Protein AF-A0A7S3U8P7-F1 (afdb_monomer_lite)

Structure (mmCIF, N/CA/C/O backbone):
data_AF-A0A7S3U8P7-F1
#
_entry.id   AF-A0A7S3U8P7-F1
#
loop_
_atom_site.group_PDB
_atom_site.id
_atom_site.type_symbol
_atom_site.label_atom_id
_atom_site.label_alt_id
_atom_site.label_comp_id
_atom_site.label_asym_id
_atom_site.label_entity_id
_atom_site.label_seq_id
_atom_site.pdbx_PDB_ins_code
_atom_site.Cartn_x
_atom_site.Cartn_y
_atom_site.Cartn_z
_atom_site.occupancy
_atom_site.B_iso_or_equiv
_atom_site.auth_seq_id
_atom_site.auth_comp_id
_atom_site.auth_asym_id
_atom_site.auth_atom_id
_atom_site.pdbx_PDB_model_num
ATOM 1 N N . ASN A 1 1 ? 37.647 -13.945 11.426 1.00 35.59 1 ASN A N 1
ATOM 2 C CA . ASN A 1 1 ? 36.641 -13.060 10.799 1.00 35.59 1 ASN A CA 1
ATOM 3 C C . ASN A 1 1 ? 35.292 -13.363 11.407 1.00 35.59 1 ASN A C 1
ATOM 5 O O . ASN A 1 1 ? 34.759 -14.436 11.170 1.00 35.59 1 ASN A O 1
ATOM 9 N N . GLY A 1 2 ? 34.873 -12.500 12.333 1.00 34.88 2 GLY A N 1
ATOM 10 C CA . GLY A 1 2 ? 33.865 -12.793 13.348 1.00 34.88 2 GLY A CA 1
ATOM 11 C C . GLY A 1 2 ? 32.431 -12.839 12.833 1.00 34.88 2 GLY A C 1
ATOM 12 O O . GLY A 1 2 ? 32.048 -12.084 11.941 1.00 34.88 2 GLY A O 1
ATOM 13 N N . TYR A 1 3 ? 31.650 -13.712 13.462 1.00 34.50 3 TYR A N 1
ATOM 14 C CA . TYR A 1 3 ? 30.197 -13.707 13.419 1.00 34.50 3 TYR A CA 1
ATOM 15 C C . TYR A 1 3 ? 29.693 -12.366 13.965 1.00 34.50 3 TYR A C 1
ATOM 17 O O . TYR A 1 3 ? 29.924 -12.039 15.130 1.00 34.50 3 TYR A O 1
ATOM 25 N N . ARG A 1 4 ? 29.047 -11.562 13.116 1.00 31.86 4 ARG A N 1
ATOM 26 C CA . ARG A 1 4 ? 28.307 -10.378 13.563 1.00 31.86 4 ARG A CA 1
ATOM 27 C C . ARG A 1 4 ? 26.937 -10.832 14.052 1.00 31.86 4 ARG A C 1
ATOM 29 O O . ARG A 1 4 ? 26.193 -11.457 13.304 1.00 31.86 4 ARG A O 1
ATOM 36 N N . PHE A 1 5 ? 26.628 -10.513 15.304 1.00 33.78 5 PHE A N 1
ATOM 37 C CA . PHE A 1 5 ? 25.255 -10.489 15.791 1.00 33.78 5 PHE A CA 1
ATOM 38 C C . PHE A 1 5 ? 24.504 -9.403 15.012 1.00 33.78 5 PHE A C 1
ATOM 40 O O . PHE A 1 5 ? 24.934 -8.249 15.009 1.00 33.78 5 PHE A O 1
ATOM 47 N N . ASN A 1 6 ? 23.429 -9.781 14.320 1.00 35.88 6 ASN A N 1
ATOM 48 C CA . ASN A 1 6 ? 22.524 -8.822 13.696 1.00 35.88 6 ASN A CA 1
ATOM 49 C C . ASN A 1 6 ? 21.714 -8.144 14.801 1.00 35.88 6 ASN A C 1
ATOM 51 O O . ASN A 1 6 ? 20.982 -8.806 15.538 1.00 35.88 6 ASN A O 1
ATOM 55 N N . ASP A 1 7 ? 21.889 -6.834 14.916 1.00 33.19 7 ASP A N 1
ATOM 56 C CA . ASP A 1 7 ? 21.058 -5.968 15.738 1.00 33.19 7 ASP A CA 1
ATOM 57 C C . ASP A 1 7 ? 19.649 -5.912 15.113 1.00 33.19 7 ASP A C 1
ATOM 59 O O . ASP A 1 7 ? 19.532 -5.555 13.938 1.00 33.19 7 ASP A O 1
ATOM 63 N N . PRO A 1 8 ? 18.571 -6.264 15.835 1.00 41.06 8 PRO A N 1
ATOM 64 C CA . PRO A 1 8 ? 17.204 -6.123 15.332 1.00 41.06 8 PRO A CA 1
ATOM 65 C C . PRO A 1 8 ? 16.804 -4.665 15.021 1.00 41.06 8 PRO A C 1
ATOM 67 O O . PRO A 1 8 ? 15.757 -4.451 14.413 1.00 41.06 8 PRO A O 1
ATOM 70 N N . ALA A 1 9 ? 17.623 -3.670 15.389 1.00 34.97 9 ALA A N 1
ATOM 71 C CA . ALA A 1 9 ? 17.474 -2.266 15.003 1.00 34.97 9 ALA A CA 1
ATOM 72 C C . ALA A 1 9 ? 18.267 -1.860 13.739 1.00 34.97 9 ALA A C 1
ATOM 74 O O . ALA A 1 9 ? 18.213 -0.695 13.327 1.00 34.97 9 ALA A O 1
ATOM 75 N N . ASP A 1 10 ? 18.992 -2.779 13.090 1.00 40.19 10 ASP A N 1
ATOM 76 C CA . ASP A 1 10 ? 19.676 -2.484 11.832 1.00 40.19 10 ASP A CA 1
ATOM 77 C C . ASP A 1 10 ? 18.654 -2.431 10.684 1.00 40.19 10 ASP A C 1
ATOM 79 O O . ASP A 1 10 ? 18.362 -3.403 9.992 1.00 40.19 10 ASP A O 1
ATOM 83 N N . TRP A 1 11 ? 18.095 -1.243 10.465 1.00 42.91 11 TRP A N 1
ATOM 84 C CA . TRP A 1 11 ? 17.195 -0.903 9.356 1.00 42.91 11 TRP A CA 1
ATOM 85 C C . TRP A 1 11 ? 17.734 -1.309 7.969 1.00 42.91 11 TRP A C 1
ATOM 87 O O . TRP A 1 11 ? 16.966 -1.380 7.011 1.00 42.91 11 TRP A O 1
ATOM 97 N N . ARG A 1 12 ? 19.036 -1.612 7.844 1.00 39.25 12 ARG A N 1
ATOM 98 C CA . ARG A 1 12 ? 19.648 -2.149 6.619 1.00 39.25 12 ARG A CA 1
ATOM 99 C C . ARG A 1 12 ? 19.357 -3.631 6.383 1.00 39.25 12 ARG A C 1
ATOM 101 O O . ARG A 1 12 ? 19.395 -4.058 5.234 1.00 39.25 12 ARG A O 1
ATOM 108 N N . SER A 1 13 ? 19.055 -4.415 7.418 1.00 40.69 13 SER A N 1
ATOM 109 C CA . SER A 1 13 ? 18.729 -5.846 7.293 1.00 40.69 13 SER A CA 1
ATOM 110 C C . SER A 1 13 ? 17.223 -6.131 7.226 1.00 40.69 13 SER A C 1
ATOM 112 O O . SER A 1 13 ? 16.831 -7.193 6.748 1.00 40.69 13 SER A O 1
ATOM 114 N N . ALA A 1 14 ? 16.368 -5.163 7.573 1.00 41.41 14 ALA A N 1
ATOM 115 C CA . ALA A 1 14 ? 14.913 -5.258 7.400 1.00 41.41 14 ALA A CA 1
ATOM 116 C C . ALA A 1 14 ? 14.435 -5.039 5.944 1.00 41.41 14 ALA A C 1
ATOM 118 O O . ALA A 1 14 ? 13.240 -5.132 5.671 1.00 41.41 14 ALA A O 1
ATOM 119 N N . HIS A 1 15 ? 15.331 -4.713 5.004 1.00 42.19 15 HIS A N 1
ATOM 120 C CA . HIS A 1 15 ? 15.004 -4.398 3.604 1.00 42.19 15 HIS A CA 1
ATOM 121 C C . HIS A 1 15 ? 15.794 -5.275 2.621 1.00 42.19 15 HIS A C 1
ATOM 123 O O . HIS A 1 15 ? 16.457 -4.784 1.711 1.00 42.19 15 HIS A O 1
ATOM 129 N N . LEU A 1 16 ? 15.668 -6.599 2.740 1.00 43.31 16 LEU A N 1
ATOM 130 C CA . LEU A 1 16 ? 15.960 -7.513 1.624 1.00 43.31 16 LEU A CA 1
ATOM 131 C C . LEU A 1 16 ? 14.826 -7.519 0.574 1.00 43.31 16 LEU A C 1
ATOM 133 O O . LEU A 1 16 ? 14.629 -8.501 -0.138 1.00 43.31 16 LEU A O 1
ATOM 137 N N . TRP A 1 17 ? 14.086 -6.415 0.423 1.00 51.44 17 TRP A N 1
ATOM 138 C CA . TRP A 1 17 ? 13.454 -6.112 -0.856 1.00 51.44 17 TRP A CA 1
ATOM 139 C C . TRP A 1 17 ? 14.604 -5.707 -1.764 1.00 51.44 17 TRP A C 1
ATOM 141 O O . TRP A 1 17 ? 15.162 -4.619 -1.605 1.00 51.44 17 TRP A O 1
ATOM 151 N N . SER A 1 18 ? 15.048 -6.589 -2.658 1.00 49.50 18 SER A N 1
ATOM 152 C CA . SER A 1 18 ? 16.067 -6.168 -3.608 1.00 49.50 18 SER A CA 1
ATOM 153 C C . SER A 1 18 ? 15.504 -4.947 -4.346 1.00 49.50 18 SER A C 1
ATOM 155 O O . SER A 1 18 ? 14.436 -4.986 -4.954 1.00 49.50 18 SER A O 1
ATOM 157 N N . THR A 1 19 ? 16.196 -3.811 -4.289 1.00 53.97 19 THR A N 1
ATOM 158 C CA . THR A 1 19 ? 15.809 -2.596 -5.037 1.00 53.97 19 THR A CA 1
ATOM 159 C C . THR A 1 19 ? 15.741 -2.849 -6.555 1.00 53.97 19 THR A C 1
ATOM 161 O O . THR A 1 19 ? 15.265 -2.018 -7.328 1.00 53.97 19 THR A O 1
ATOM 164 N N . THR A 1 20 ? 16.185 -4.033 -6.973 1.00 66.81 20 THR A N 1
ATOM 165 C CA . THR A 1 20 ? 16.280 -4.583 -8.317 1.00 66.81 20 THR A CA 1
ATOM 166 C C . THR A 1 20 ? 15.214 -5.645 -8.624 1.00 66.81 20 THR A C 1
ATOM 168 O O . THR A 1 20 ? 15.471 -6.521 -9.446 1.00 66.81 20 THR A O 1
ATOM 171 N N . GLY A 1 21 ? 14.031 -5.596 -7.998 1.00 79.44 21 GLY A N 1
ATOM 172 C CA . GLY A 1 21 ? 12.911 -6.483 -8.349 1.00 79.44 21 GLY A CA 1
ATOM 173 C C . GLY A 1 21 ? 12.657 -6.575 -9.863 1.00 79.44 21 GLY A C 1
ATOM 174 O O . GLY A 1 21 ? 12.887 -5.612 -10.610 1.00 79.44 21 GLY A O 1
ATOM 175 N N . LYS A 1 22 ? 12.190 -7.743 -10.317 1.00 90.12 22 LYS A N 1
ATOM 176 C CA . LYS A 1 22 ? 11.971 -8.066 -11.734 1.00 90.12 22 LYS A CA 1
ATOM 177 C C . LYS A 1 22 ? 10.721 -7.359 -12.239 1.00 90.12 22 LYS A C 1
ATOM 179 O O . LYS A 1 22 ? 9.654 -7.520 -11.659 1.00 90.12 22 LYS A O 1
ATOM 184 N N . VAL A 1 23 ? 10.824 -6.624 -13.344 1.00 93.00 23 VAL A N 1
ATOM 185 C CA . VAL A 1 23 ? 9.642 -6.051 -14.005 1.00 93.00 23 VAL A CA 1
ATOM 186 C C . VAL A 1 23 ? 8.771 -7.194 -14.530 1.00 93.00 23 VAL A C 1
ATOM 188 O O . VAL A 1 23 ? 9.228 -8.012 -15.328 1.00 93.00 23 VAL A O 1
ATOM 191 N N . ILE A 1 24 ? 7.529 -7.260 -14.053 1.00 94.31 24 ILE A N 1
ATOM 192 C CA . ILE A 1 24 ? 6.520 -8.232 -14.506 1.00 94.31 24 ILE A CA 1
ATOM 193 C C . ILE A 1 24 ? 5.418 -7.571 -15.336 1.00 94.31 24 ILE A C 1
ATOM 195 O O . ILE A 1 24 ? 4.664 -8.257 -16.018 1.00 94.31 24 ILE A O 1
ATOM 199 N N . PHE A 1 25 ? 5.337 -6.242 -15.286 1.00 94.88 25 PHE A N 1
ATOM 200 C CA . PHE A 1 25 ? 4.412 -5.436 -16.065 1.00 94.88 25 PHE A CA 1
ATOM 201 C C . PHE A 1 25 ? 4.992 -4.032 -16.250 1.00 94.88 25 PHE A C 1
ATOM 203 O O . PHE A 1 25 ? 5.533 -3.469 -15.296 1.00 94.88 25 PHE A O 1
ATOM 210 N N . SER A 1 26 ? 4.860 -3.472 -17.451 1.00 95.69 26 SER A N 1
ATOM 211 C CA . SER A 1 26 ? 5.138 -2.061 -17.731 1.00 95.69 26 SER A CA 1
ATOM 212 C C . SER A 1 26 ? 4.162 -1.540 -18.783 1.00 95.69 26 SER A C 1
ATOM 214 O O . SER A 1 26 ? 3.846 -2.256 -19.736 1.00 95.69 26 SER A O 1
ATOM 216 N N . GLN A 1 27 ? 3.681 -0.311 -18.605 1.00 96.12 27 GLN A N 1
ATOM 217 C CA . GLN A 1 27 ? 2.855 0.392 -19.586 1.00 96.12 27 GLN A CA 1
ATOM 218 C C . GLN A 1 27 ? 3.017 1.915 -19.466 1.00 96.12 27 GLN A C 1
ATOM 220 O O . GLN A 1 27 ? 3.329 2.403 -18.379 1.00 96.12 27 GLN A O 1
ATOM 225 N N . PRO A 1 28 ? 2.720 2.694 -20.519 1.00 94.50 28 PRO A N 1
ATOM 226 C CA . PRO A 1 28 ? 2.611 4.146 -20.407 1.00 94.50 28 PRO A CA 1
ATOM 227 C C . PRO A 1 28 ? 1.557 4.574 -19.374 1.00 94.50 28 PRO A C 1
ATOM 229 O O . PRO A 1 28 ? 0.481 3.981 -19.272 1.00 94.50 28 PRO A O 1
ATOM 232 N N . SER A 1 29 ? 1.853 5.624 -18.611 1.00 90.44 29 SER A N 1
ATOM 233 C CA . SER A 1 29 ? 0.912 6.220 -17.663 1.00 90.44 29 SER A CA 1
ATOM 234 C C . SER A 1 29 ? -0.175 7.003 -18.399 1.00 90.44 29 SER A C 1
ATOM 236 O O . SER A 1 29 ? 0.112 7.845 -19.248 1.00 90.44 29 SER A O 1
ATOM 238 N N . SER A 1 30 ? -1.436 6.790 -18.017 1.00 88.50 30 SER A N 1
ATOM 239 C CA . SER A 1 30 ? -2.571 7.592 -18.496 1.00 88.50 30 SER A CA 1
ATOM 240 C C . SER A 1 30 ? -2.609 9.004 -17.901 1.00 88.50 30 SER A C 1
ATOM 242 O O . SER A 1 30 ? -3.298 9.871 -18.430 1.00 88.50 30 SER A O 1
ATOM 244 N N . VAL A 1 31 ? -1.882 9.240 -16.804 1.00 83.88 31 VAL A N 1
ATOM 245 C CA . VAL A 1 31 ? -1.855 10.523 -16.080 1.00 83.88 31 VAL A CA 1
ATOM 246 C C . VAL A 1 31 ? -0.734 11.430 -16.589 1.00 83.88 31 VAL A C 1
ATOM 248 O O . VAL A 1 31 ? -0.868 12.649 -16.587 1.00 83.88 31 VAL A O 1
ATOM 251 N N . SER A 1 32 ? 0.378 10.844 -17.036 1.00 84.56 32 SER A N 1
ATOM 252 C CA . SER A 1 32 ? 1.523 11.576 -17.577 1.00 84.56 32 SER A CA 1
ATOM 253 C C . SER A 1 32 ? 2.081 10.821 -18.785 1.00 84.56 32 SER A C 1
ATOM 255 O O . SER A 1 32 ? 2.722 9.789 -18.585 1.00 84.56 32 SER A O 1
ATOM 257 N N . PRO A 1 33 ? 1.888 11.323 -20.021 1.00 83.69 33 PRO A N 1
ATOM 258 C CA . PRO A 1 33 ? 2.259 10.613 -21.251 1.00 83.69 33 PRO A CA 1
ATOM 259 C C . PRO A 1 33 ? 3.743 10.252 -21.361 1.00 83.69 33 PRO A C 1
ATOM 261 O O . PRO A 1 33 ? 4.105 9.340 -22.095 1.00 83.69 33 PRO A O 1
ATOM 264 N N . ASN A 1 34 ? 4.602 10.970 -20.635 1.00 89.06 34 ASN A N 1
ATOM 265 C CA . ASN A 1 34 ? 6.047 10.757 -20.644 1.00 89.06 34 ASN A CA 1
ATOM 266 C C . ASN A 1 34 ? 6.520 9.826 -19.515 1.00 89.06 34 ASN A C 1
ATOM 268 O O . ASN A 1 34 ? 7.722 9.646 -19.340 1.00 89.06 34 ASN A O 1
ATOM 272 N N . CYS A 1 35 ? 5.601 9.280 -18.719 1.00 92.19 35 CYS A N 1
ATOM 273 C CA . CYS A 1 35 ? 5.924 8.367 -17.632 1.00 92.19 35 CYS A CA 1
ATOM 274 C C . CYS A 1 35 ? 5.449 6.951 -17.955 1.00 92.19 35 CYS A C 1
ATOM 276 O O . CYS A 1 35 ? 4.415 6.765 -18.592 1.00 92.19 35 CYS A O 1
ATOM 278 N N . GLU A 1 36 ? 6.146 5.955 -17.422 1.00 94.75 36 GLU A N 1
ATOM 279 C CA . GLU A 1 36 ? 5.680 4.568 -17.404 1.00 94.75 36 GLU A CA 1
ATOM 280 C C . GLU A 1 36 ? 5.215 4.175 -16.002 1.00 94.75 36 GLU A C 1
ATOM 282 O O . GLU A 1 36 ? 5.616 4.761 -14.994 1.00 94.75 36 GLU A O 1
ATOM 287 N N . VAL A 1 37 ? 4.346 3.178 -15.937 1.00 93.50 37 VAL A N 1
ATOM 288 C CA . VAL A 1 37 ? 3.933 2.506 -14.714 1.00 93.50 37 VAL A CA 1
ATOM 289 C C . VAL A 1 37 ? 4.507 1.102 -14.754 1.00 93.50 37 VAL A C 1
ATOM 291 O O . VAL A 1 37 ? 4.120 0.304 -15.603 1.00 93.50 37 VAL A O 1
ATOM 294 N N . GLU A 1 38 ? 5.397 0.792 -13.818 1.00 94.12 38 GLU A N 1
ATOM 295 C CA . GLU A 1 38 ? 5.984 -0.537 -13.673 1.00 94.12 38 GLU A CA 1
ATOM 296 C C . GLU A 1 38 ? 5.420 -1.251 -12.445 1.00 94.12 38 GLU A C 1
ATOM 298 O O . GLU A 1 38 ? 5.347 -0.675 -11.356 1.00 94.12 38 GLU A O 1
ATOM 303 N N . VAL A 1 39 ? 5.124 -2.543 -12.597 1.00 92.44 39 VAL A N 1
ATOM 304 C CA . VAL A 1 39 ? 5.001 -3.466 -11.466 1.00 92.44 39 VAL A CA 1
ATOM 305 C C . VAL A 1 39 ? 6.237 -4.349 -11.435 1.00 92.44 39 VAL A C 1
ATOM 307 O O . VAL A 1 39 ? 6.559 -5.036 -12.410 1.00 92.44 39 VAL A O 1
ATOM 310 N N . ARG A 1 40 ? 6.925 -4.348 -10.295 1.00 92.06 40 ARG A N 1
ATOM 311 C CA . ARG A 1 40 ? 8.092 -5.196 -10.054 1.00 92.06 40 ARG A CA 1
ATOM 312 C C . ARG A 1 40 ? 7.791 -6.242 -9.004 1.00 92.06 40 ARG A C 1
ATOM 314 O O . ARG A 1 40 ? 7.246 -5.913 -7.957 1.00 92.06 40 ARG A O 1
ATOM 321 N N . GLU A 1 41 ? 8.173 -7.476 -9.283 1.00 90.94 41 GLU A N 1
ATOM 322 C CA . GLU A 1 41 ? 8.104 -8.598 -8.357 1.00 90.94 41 GLU A CA 1
ATOM 323 C C . GLU A 1 41 ? 9.425 -8.775 -7.607 1.00 90.94 41 GLU A C 1
ATOM 325 O O . GLU A 1 41 ? 10.515 -8.642 -8.171 1.00 90.94 41 GLU A O 1
ATOM 330 N N . HIS A 1 42 ? 9.299 -9.074 -6.321 1.00 88.19 42 HIS A N 1
ATOM 331 C CA . HIS A 1 42 ? 10.374 -9.289 -5.363 1.00 88.19 42 HIS A CA 1
ATOM 332 C C . HIS A 1 42 ? 10.200 -10.660 -4.700 1.00 88.19 42 HIS A C 1
ATOM 334 O O . HIS A 1 42 ? 9.276 -11.415 -5.011 1.00 88.19 42 HIS A O 1
ATOM 340 N N . LEU A 1 43 ? 11.098 -10.988 -3.773 1.00 83.94 43 LEU A N 1
ATOM 341 C CA . LEU A 1 43 ? 11.018 -12.222 -2.994 1.00 83.94 43 LEU A CA 1
ATOM 342 C C . LEU A 1 43 ? 9.712 -12.304 -2.188 1.00 83.94 43 LEU A C 1
ATOM 344 O O . LEU A 1 43 ? 9.089 -11.291 -1.871 1.00 83.94 43 LEU A O 1
ATOM 348 N N . ASP A 1 44 ? 9.301 -13.528 -1.863 1.00 83.75 44 ASP A N 1
ATOM 349 C CA . ASP A 1 44 ? 8.181 -13.833 -0.964 1.00 83.75 44 ASP A CA 1
ATOM 350 C C . ASP A 1 44 ? 6.825 -13.217 -1.347 1.00 83.75 44 ASP A C 1
ATOM 352 O O . ASP A 1 44 ? 5.972 -12.986 -0.486 1.00 83.75 44 ASP A O 1
ATOM 356 N N . GLY A 1 45 ? 6.608 -12.971 -2.642 1.00 86.00 45 GLY A N 1
ATOM 357 C CA . GLY A 1 45 ? 5.355 -12.429 -3.171 1.00 86.00 45 GLY A CA 1
ATOM 358 C C . GLY A 1 45 ? 5.214 -10.914 -3.013 1.00 86.00 45 GLY A C 1
ATOM 359 O O . GLY A 1 45 ? 4.135 -10.376 -3.262 1.00 86.00 45 GLY A O 1
ATOM 360 N N . TRP A 1 46 ? 6.274 -10.208 -2.607 1.00 89.00 46 TRP A N 1
ATOM 361 C CA . TRP A 1 46 ? 6.282 -8.748 -2.555 1.00 89.00 46 TRP A CA 1
ATOM 362 C C . TRP A 1 46 ? 6.298 -8.138 -3.955 1.00 89.00 46 TRP A C 1
ATOM 364 O O . TRP A 1 46 ? 6.991 -8.607 -4.857 1.00 89.00 46 TRP A O 1
ATOM 374 N N . ARG A 1 47 ? 5.547 -7.055 -4.140 1.00 90.12 47 ARG A N 1
ATOM 375 C CA . ARG A 1 47 ? 5.460 -6.301 -5.388 1.00 90.12 47 ARG A CA 1
ATOM 376 C C . ARG A 1 47 ? 5.499 -4.808 -5.123 1.00 90.12 47 ARG A C 1
ATOM 378 O O . ARG A 1 47 ? 4.945 -4.332 -4.132 1.00 90.12 47 ARG A O 1
ATOM 385 N N . THR A 1 48 ? 6.134 -4.071 -6.026 1.00 89.19 48 THR A N 1
ATOM 386 C CA . THR A 1 48 ? 6.130 -2.607 -6.006 1.00 89.19 48 THR A CA 1
ATOM 387 C C . THR A 1 48 ? 5.486 -2.043 -7.257 1.00 89.19 48 THR A C 1
ATOM 389 O O . THR A 1 48 ? 5.756 -2.513 -8.360 1.00 89.19 48 THR A O 1
ATOM 392 N N . LEU A 1 49 ? 4.660 -1.015 -7.070 1.00 88.56 49 LEU A N 1
ATOM 393 C CA . LEU A 1 49 ? 4.156 -0.160 -8.137 1.00 88.56 49 LEU A CA 1
ATOM 394 C C . LEU A 1 49 ? 5.040 1.081 -8.220 1.00 88.56 49 LEU A C 1
ATOM 396 O O . LEU A 1 49 ? 5.270 1.755 -7.209 1.00 88.56 49 LEU A O 1
ATOM 400 N N . ARG A 1 50 ? 5.544 1.395 -9.411 1.00 88.44 50 ARG A N 1
ATOM 401 C CA . ARG A 1 50 ? 6.444 2.529 -9.631 1.00 88.44 50 ARG A CA 1
ATOM 402 C C . ARG A 1 50 ? 5.957 3.387 -10.783 1.00 88.44 50 ARG A C 1
ATOM 404 O O . ARG A 1 50 ? 5.575 2.853 -11.816 1.00 88.44 50 ARG A O 1
ATOM 411 N N . PHE A 1 51 ? 6.064 4.702 -10.626 1.00 89.50 51 PHE A N 1
ATOM 412 C CA . PHE A 1 51 ? 6.097 5.606 -11.772 1.00 89.50 51 PHE A CA 1
ATOM 413 C C . PHE A 1 51 ? 7.542 5.777 -12.211 1.00 89.50 51 PHE A C 1
ATOM 415 O O . PHE A 1 51 ? 8.383 6.160 -11.397 1.00 89.50 51 PHE A O 1
ATOM 422 N N . ILE A 1 52 ? 7.821 5.506 -13.477 1.00 91.19 52 ILE A N 1
ATOM 423 C CA . ILE A 1 52 ? 9.111 5.746 -14.112 1.00 91.19 52 ILE A CA 1
ATOM 424 C C . ILE A 1 52 ? 9.011 7.053 -14.889 1.00 91.19 52 ILE A C 1
ATOM 426 O O . ILE A 1 52 ? 8.172 7.202 -15.772 1.00 91.19 52 ILE A O 1
ATOM 430 N N . LEU A 1 53 ? 9.839 8.016 -14.512 1.00 88.69 53 LEU A N 1
ATOM 431 C CA . LEU A 1 53 ? 9.955 9.332 -15.123 1.00 88.69 53 LEU A CA 1
ATOM 432 C C . LEU A 1 53 ? 10.863 9.271 -16.364 1.00 88.69 53 LEU A C 1
ATOM 434 O O . LEU A 1 53 ? 11.710 8.372 -16.468 1.00 88.69 53 LEU A O 1
ATOM 438 N N . PRO A 1 54 ? 10.771 10.266 -17.267 1.00 87.88 54 PRO A N 1
ATOM 439 C CA . PRO A 1 54 ? 11.751 10.448 -18.334 1.00 87.88 54 PRO A CA 1
ATOM 440 C C . PRO A 1 54 ? 13.184 10.406 -17.792 1.00 87.88 54 PRO A C 1
ATOM 442 O O . PRO A 1 54 ? 13.503 11.071 -16.808 1.00 87.88 54 PRO A O 1
ATOM 445 N N . GLY A 1 55 ? 14.051 9.614 -18.423 1.00 84.81 55 GLY A N 1
ATOM 446 C CA . GLY A 1 55 ? 15.432 9.411 -17.964 1.00 84.81 55 GLY A CA 1
ATOM 447 C C . GLY A 1 55 ? 15.625 8.246 -16.986 1.00 84.81 55 GLY A C 1
ATOM 448 O O . GLY A 1 55 ? 16.726 8.063 -16.474 1.00 84.81 55 GLY A O 1
ATOM 449 N N . GLY A 1 56 ? 14.587 7.439 -16.734 1.00 83.00 56 GLY A N 1
ATOM 450 C CA . GLY A 1 56 ? 14.697 6.159 -16.022 1.00 83.00 56 GLY A CA 1
ATOM 451 C C . GLY A 1 56 ? 14.693 6.262 -14.494 1.00 83.00 56 GLY A C 1
ATOM 452 O O . GLY A 1 56 ? 14.816 5.248 -13.805 1.00 83.00 56 GLY A O 1
ATOM 453 N N . GLN A 1 57 ? 14.529 7.465 -13.938 1.00 82.19 57 GLN A N 1
ATOM 454 C CA . GLN A 1 57 ? 14.304 7.640 -12.503 1.00 82.19 57 GLN A CA 1
ATOM 455 C C . GLN A 1 57 ? 12.902 7.153 -12.139 1.00 82.19 57 GLN A C 1
ATOM 457 O O . GLN A 1 57 ? 11.940 7.499 -12.810 1.00 82.19 57 GLN A O 1
ATOM 462 N N . GLY A 1 58 ? 12.764 6.365 -11.073 1.00 81.31 58 GLY A N 1
ATOM 463 C CA . GLY A 1 58 ? 11.474 5.784 -10.701 1.00 81.31 58 GLY A CA 1
ATOM 464 C C . GLY A 1 58 ? 11.104 6.029 -9.247 1.00 81.31 58 GLY A C 1
ATOM 465 O O . GLY A 1 58 ? 11.905 5.726 -8.364 1.00 81.31 58 GLY A O 1
ATOM 466 N N . SER A 1 59 ? 9.875 6.480 -8.998 1.00 82.88 59 SER A N 1
ATOM 467 C CA . SER A 1 59 ? 9.313 6.685 -7.660 1.00 82.88 59 SER A CA 1
ATOM 468 C C . SER A 1 59 ? 8.369 5.544 -7.282 1.00 82.88 59 SER A C 1
ATOM 470 O O . SER A 1 59 ? 7.428 5.241 -8.020 1.00 82.88 59 SER A O 1
ATOM 472 N N . VAL A 1 60 ? 8.622 4.900 -6.139 1.00 85.19 60 VAL A N 1
ATOM 473 C CA . VAL A 1 60 ? 7.759 3.838 -5.599 1.00 85.19 60 VAL A CA 1
ATOM 474 C C . VAL A 1 60 ? 6.500 4.473 -5.022 1.00 85.19 60 VAL A C 1
ATOM 476 O O . VAL A 1 60 ? 6.584 5.302 -4.125 1.00 85.19 60 VAL A O 1
ATOM 479 N N . GLN A 1 61 ? 5.342 4.073 -5.539 1.00 83.56 61 GLN A N 1
ATOM 480 C CA . GLN A 1 61 ? 4.042 4.580 -5.094 1.00 83.56 61 GLN A CA 1
ATOM 481 C C . GLN A 1 61 ? 3.389 3.663 -4.072 1.00 83.56 61 GLN A C 1
ATOM 483 O O . GLN A 1 61 ? 2.735 4.122 -3.138 1.00 83.56 61 GLN A O 1
ATOM 488 N N . SER A 1 62 ? 3.559 2.355 -4.252 1.00 82.12 62 SER A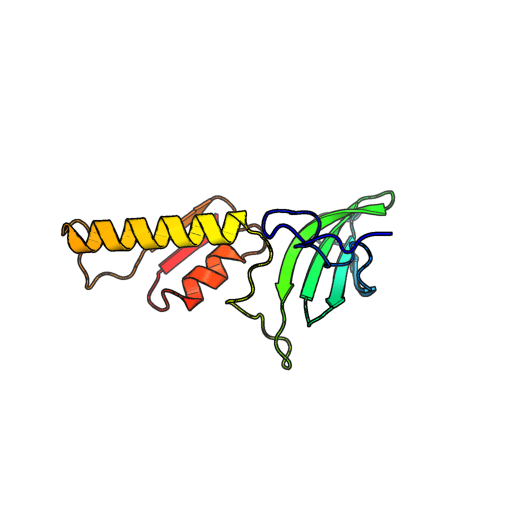 N 1
ATOM 489 C CA . SER A 1 62 ? 2.996 1.370 -3.345 1.00 82.12 62 SER A CA 1
ATOM 490 C C . SER A 1 62 ? 3.839 0.105 -3.282 1.00 82.12 62 SER A C 1
ATOM 492 O O . SER A 1 62 ? 4.598 -0.221 -4.203 1.00 82.12 62 SER A O 1
ATOM 494 N N . ILE A 1 63 ? 3.717 -0.584 -2.150 1.00 87.06 63 ILE A N 1
ATOM 495 C CA . ILE A 1 63 ? 4.393 -1.842 -1.854 1.00 87.06 63 ILE A CA 1
ATOM 496 C C . ILE A 1 63 ? 3.343 -2.766 -1.244 1.00 87.06 63 ILE A C 1
ATOM 498 O O . ILE A 1 63 ? 2.748 -2.429 -0.219 1.00 87.06 63 ILE A O 1
ATOM 502 N N . HIS A 1 64 ? 3.115 -3.917 -1.869 1.00 87.25 64 HIS A N 1
ATOM 503 C CA . HIS A 1 64 ? 2.137 -4.900 -1.412 1.00 87.25 64 HIS A CA 1
ATOM 504 C C . HIS A 1 64 ? 2.727 -6.295 -1.502 1.00 87.25 64 HIS A C 1
ATOM 506 O O . HIS A 1 64 ? 3.407 -6.622 -2.472 1.00 87.25 64 HIS A O 1
ATOM 512 N N . ARG A 1 65 ? 2.431 -7.142 -0.521 1.00 88.88 65 ARG A N 1
ATOM 513 C CA . ARG A 1 65 ? 2.625 -8.580 -0.671 1.00 88.88 65 ARG A CA 1
ATOM 514 C C . ARG A 1 65 ? 1.357 -9.173 -1.258 1.00 88.88 65 ARG A C 1
ATOM 516 O O . ARG A 1 65 ? 0.267 -8.801 -0.835 1.00 88.88 65 ARG A O 1
ATOM 523 N N . LEU A 1 66 ? 1.488 -10.072 -2.222 1.00 89.00 66 LEU A N 1
ATOM 524 C CA . LEU A 1 66 ? 0.358 -10.831 -2.737 1.00 89.00 66 LEU A CA 1
ATOM 525 C C . LEU A 1 66 ? 0.355 -12.251 -2.174 1.00 89.00 66 LEU A C 1
ATOM 527 O O . LEU A 1 66 ? 1.399 -12.889 -2.030 1.00 89.00 66 LEU A O 1
ATOM 531 N N . LYS A 1 67 ? -0.847 -12.749 -1.891 1.00 87.12 67 LYS A N 1
ATOM 532 C CA . LYS A 1 67 ? 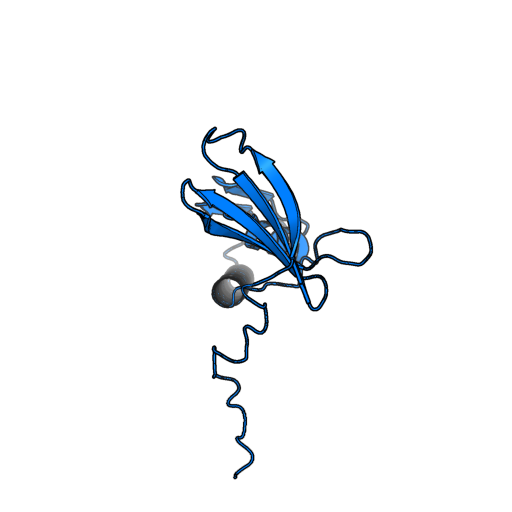-1.137 -14.156 -1.605 1.00 87.12 67 LYS A CA 1
ATOM 533 C C . LYS A 1 67 ? -1.199 -14.935 -2.926 1.00 87.12 67 LYS A C 1
ATOM 535 O O . LYS A 1 67 ? -1.287 -14.346 -4.002 1.00 87.12 67 LYS A O 1
ATOM 540 N N . GLY A 1 68 ? -1.193 -16.269 -2.859 1.00 79.00 68 GLY A N 1
ATOM 541 C CA . GLY A 1 68 ? -1.094 -17.141 -4.043 1.00 79.00 68 GLY A CA 1
ATOM 542 C C . GLY A 1 68 ? -2.100 -16.853 -5.171 1.00 79.00 68 GLY A C 1
ATOM 543 O O . GLY A 1 68 ? -1.742 -16.960 -6.337 1.00 79.00 68 GLY A O 1
ATOM 544 N N . ALA A 1 69 ? -3.325 -16.423 -4.849 1.00 77.69 69 ALA A N 1
ATOM 545 C CA . ALA A 1 69 ? -4.358 -16.074 -5.834 1.00 77.69 69 ALA A CA 1
ATOM 546 C C . ALA A 1 69 ? -4.219 -14.655 -6.435 1.00 77.69 69 ALA A C 1
ATOM 548 O O . ALA A 1 69 ? -5.100 -14.206 -7.161 1.00 77.69 69 ALA A O 1
ATOM 549 N N . GLY A 1 70 ? -3.147 -13.922 -6.117 1.00 80.88 70 GLY A N 1
ATOM 550 C CA . GLY A 1 70 ? -2.937 -12.544 -6.570 1.00 80.88 70 GLY A CA 1
ATOM 551 C C . GLY A 1 70 ? -3.680 -11.484 -5.751 1.00 80.88 70 GLY A C 1
ATOM 552 O O . GLY A 1 70 ? -3.642 -10.309 -6.106 1.00 80.88 70 GLY A O 1
ATOM 553 N N . THR A 1 71 ? -4.332 -11.866 -4.652 1.00 86.00 71 THR A N 1
ATOM 554 C CA . THR A 1 71 ? -4.954 -10.923 -3.715 1.00 86.00 71 THR A CA 1
ATOM 555 C C . THR A 1 71 ? -3.900 -10.298 -2.808 1.00 86.00 71 THR A C 1
ATOM 557 O O . THR A 1 71 ? -2.935 -10.967 -2.432 1.00 86.00 71 THR A O 1
ATOM 560 N N . CYS A 1 72 ? -4.077 -9.035 -2.423 1.00 86.00 72 CYS A N 1
ATOM 561 C CA . CYS A 1 72 ? -3.196 -8.393 -1.449 1.00 86.00 72 CYS A CA 1
ATOM 562 C C . CYS A 1 72 ? -3.241 -9.127 -0.101 1.00 86.00 72 CYS A C 1
ATOM 564 O O . CYS A 1 72 ? -4.278 -9.634 0.316 1.00 86.00 72 CYS A O 1
ATOM 566 N N . ASP A 1 73 ? -2.099 -9.202 0.573 1.00 88.38 73 ASP A N 1
ATOM 567 C CA . ASP A 1 73 ? -2.019 -9.584 1.974 1.00 88.38 73 ASP A CA 1
ATOM 568 C C . ASP A 1 73 ? -2.157 -8.329 2.834 1.00 88.38 73 ASP A C 1
ATOM 570 O O . ASP A 1 73 ? -1.230 -7.530 2.958 1.00 88.38 73 ASP A O 1
ATOM 574 N N . GLU A 1 74 ? -3.343 -8.148 3.403 1.00 83.94 74 GLU A N 1
ATOM 575 C CA . GLU A 1 74 ? -3.745 -6.963 4.157 1.00 83.94 74 GLU A CA 1
ATOM 576 C C . GLU A 1 74 ? -2.931 -6.785 5.446 1.00 83.94 74 GLU A C 1
ATOM 578 O O . GLU A 1 74 ? -2.853 -5.682 5.982 1.00 83.94 74 GLU A O 1
ATOM 583 N N . GLN A 1 75 ? -2.296 -7.856 5.929 1.00 83.69 75 GLN A N 1
ATOM 584 C CA . GLN A 1 75 ? -1.465 -7.845 7.134 1.00 83.69 75 GLN A CA 1
ATOM 585 C C . GLN A 1 75 ? 0.021 -7.621 6.820 1.00 83.69 75 GLN A C 1
ATOM 587 O O . GLN A 1 75 ? 0.814 -7.310 7.712 1.00 83.69 75 GLN A O 1
ATOM 592 N N . ALA A 1 76 ? 0.422 -7.750 5.553 1.00 86.38 76 ALA A N 1
ATOM 593 C CA . ALA A 1 76 ? 1.803 -7.590 5.130 1.00 86.38 76 ALA A CA 1
ATOM 594 C C . ALA A 1 76 ? 2.109 -6.125 4.799 1.00 86.38 76 ALA A C 1
ATOM 596 O O . ALA A 1 76 ? 2.045 -5.677 3.652 1.00 86.38 76 ALA A O 1
ATOM 597 N N . ILE A 1 77 ? 2.503 -5.376 5.824 1.00 85.19 77 ILE A N 1
ATOM 598 C CA . ILE A 1 77 ? 2.881 -3.967 5.699 1.00 85.19 77 ILE A CA 1
ATOM 599 C C . ILE A 1 77 ? 4.403 -3.855 5.596 1.00 85.19 77 ILE A C 1
ATOM 601 O O . ILE A 1 77 ? 5.117 -4.240 6.518 1.00 85.19 77 ILE A O 1
ATOM 605 N N . ALA A 1 78 ? 4.917 -3.333 4.481 1.00 82.75 78 ALA A N 1
ATOM 606 C CA . ALA A 1 78 ? 6.362 -3.158 4.292 1.00 82.75 78 ALA A CA 1
ATOM 607 C C . ALA A 1 78 ? 6.924 -2.000 5.132 1.00 82.75 78 ALA A C 1
ATOM 609 O O . ALA A 1 78 ? 7.978 -2.118 5.749 1.00 82.75 78 ALA A O 1
ATOM 610 N N . ASN A 1 79 ? 6.205 -0.878 5.169 1.00 82.25 79 ASN A N 1
ATOM 611 C CA . ASN A 1 79 ? 6.697 0.356 5.768 1.00 82.25 79 ASN A CA 1
ATOM 612 C C . ASN A 1 79 ? 6.467 0.381 7.284 1.00 82.25 79 ASN A C 1
ATOM 614 O O . ASN A 1 79 ? 5.323 0.419 7.735 1.00 82.25 79 ASN A O 1
ATOM 618 N N . GLU A 1 80 ? 7.546 0.450 8.066 1.00 82.44 80 GLU A N 1
ATOM 619 C CA . GLU A 1 80 ? 7.478 0.525 9.535 1.00 82.44 80 GLU A CA 1
ATOM 620 C C . GLU A 1 80 ? 6.657 1.718 10.029 1.00 82.44 80 GLU A C 1
ATOM 622 O O . GLU A 1 80 ? 5.848 1.574 10.943 1.00 82.44 80 GLU A O 1
ATOM 627 N N . TYR A 1 81 ? 6.777 2.883 9.381 1.00 83.81 81 TYR A N 1
ATOM 628 C CA . TYR A 1 81 ? 5.995 4.052 9.787 1.00 83.81 81 TYR A CA 1
ATOM 629 C C . TYR A 1 81 ? 4.482 3.795 9.681 1.00 83.81 81 TYR A C 1
ATOM 631 O O . TYR A 1 81 ? 3.744 4.214 10.565 1.00 83.81 81 TYR A O 1
ATOM 639 N N . LEU A 1 82 ? 4.020 3.048 8.666 1.00 85.75 82 LEU A N 1
ATOM 640 C CA . LEU A 1 82 ? 2.604 2.693 8.526 1.00 85.75 82 LEU A CA 1
ATOM 641 C C . LEU A 1 82 ? 2.143 1.747 9.637 1.00 85.75 82 LEU A C 1
ATOM 643 O O . LEU A 1 82 ? 1.027 1.901 10.127 1.00 85.75 82 LEU A O 1
ATOM 647 N N . LYS A 1 83 ? 2.996 0.804 10.060 1.00 86.25 83 LYS A N 1
ATOM 648 C CA . LYS A 1 83 ? 2.703 -0.087 11.196 1.00 86.25 83 LYS A CA 1
ATOM 649 C C . LYS A 1 83 ? 2.555 0.715 12.484 1.00 86.25 83 LYS A C 1
ATOM 651 O O . LYS A 1 83 ? 1.572 0.543 13.198 1.00 86.25 83 LYS A O 1
ATOM 656 N N . THR A 1 8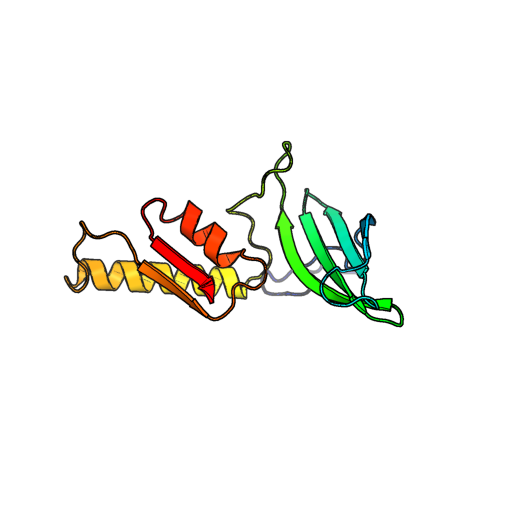4 ? 3.494 1.623 12.745 1.00 91.31 84 THR A N 1
ATOM 657 C CA . THR A 1 84 ? 3.467 2.491 13.926 1.00 91.31 84 THR A CA 1
ATOM 658 C C . THR A 1 84 ? 2.250 3.411 13.914 1.00 91.31 84 THR A C 1
ATOM 660 O O . THR A 1 84 ? 1.570 3.519 14.932 1.00 91.31 84 THR A O 1
ATOM 663 N N . THR A 1 85 ? 1.920 4.024 12.771 1.00 90.88 85 THR A N 1
ATOM 664 C CA . THR A 1 85 ? 0.701 4.832 12.618 1.00 90.88 85 THR A CA 1
ATOM 665 C C . THR A 1 85 ? -0.545 4.003 12.914 1.00 90.88 85 THR A C 1
ATOM 667 O O . THR A 1 85 ? -1.364 4.421 13.726 1.00 90.88 85 THR A O 1
ATOM 670 N N . ALA A 1 86 ? -0.672 2.810 12.327 1.00 90.50 86 ALA A N 1
ATOM 671 C CA . ALA A 1 86 ? -1.821 1.942 12.559 1.00 90.50 86 ALA A CA 1
ATOM 672 C C . ALA A 1 86 ? -1.957 1.540 14.036 1.00 90.50 86 ALA A C 1
ATOM 674 O O . ALA A 1 86 ? -3.036 1.668 14.613 1.00 90.50 86 ALA A O 1
ATOM 675 N N . ALA A 1 87 ? -0.859 1.114 14.666 1.00 91.88 87 ALA A N 1
ATOM 676 C CA . ALA A 1 87 ? -0.842 0.725 16.072 1.00 91.88 87 ALA A CA 1
ATOM 677 C C . ALA A 1 87 ? -1.227 1.890 16.998 1.00 91.88 87 ALA A C 1
ATOM 679 O O . ALA A 1 87 ? -2.068 1.721 17.880 1.00 91.88 87 ALA A O 1
ATOM 680 N N . ALA A 1 88 ? -0.660 3.080 16.772 1.00 92.56 88 ALA A N 1
ATOM 681 C CA . ALA A 1 88 ? -0.966 4.272 17.558 1.00 92.56 88 ALA A CA 1
ATOM 682 C C . ALA A 1 88 ? -2.439 4.682 17.423 1.00 92.56 88 ALA A C 1
ATOM 684 O O . ALA A 1 88 ? -3.097 4.963 18.424 1.00 92.56 88 ALA A O 1
ATOM 685 N N . THR A 1 89 ? -2.982 4.666 16.204 1.00 91.50 89 THR A N 1
ATOM 686 C CA . THR A 1 89 ? -4.397 4.960 15.963 1.00 91.50 89 THR A CA 1
ATOM 687 C C . THR A 1 89 ? -5.305 3.949 16.659 1.00 91.50 89 THR A C 1
ATOM 689 O O . THR A 1 89 ? -6.248 4.355 17.329 1.00 91.50 89 THR A O 1
ATOM 692 N N . LEU A 1 90 ? -5.023 2.646 16.567 1.00 89.38 90 LEU A N 1
ATOM 693 C CA . LEU A 1 90 ? -5.828 1.619 17.240 1.00 89.38 90 LEU A CA 1
ATOM 694 C C . LEU A 1 90 ? -5.784 1.757 18.765 1.00 89.38 90 LEU A C 1
ATOM 696 O O . LEU A 1 90 ? -6.819 1.627 19.415 1.00 89.38 90 LEU A O 1
ATOM 700 N N . ALA A 1 91 ? -4.616 2.069 19.334 1.00 90.12 91 ALA A N 1
ATOM 701 C CA . ALA A 1 91 ? -4.477 2.325 20.764 1.00 90.12 91 ALA A CA 1
ATOM 702 C C . ALA A 1 91 ? -5.298 3.548 21.205 1.00 90.12 91 ALA A C 1
ATOM 704 O O . ALA A 1 91 ? -6.032 3.469 22.189 1.00 90.12 91 ALA A O 1
ATOM 705 N N . ALA A 1 92 ? -5.233 4.649 20.449 1.00 87.88 92 ALA A N 1
ATOM 706 C CA . ALA A 1 92 ? -6.017 5.852 20.723 1.00 87.88 92 ALA A CA 1
ATOM 707 C C . ALA A 1 92 ? -7.528 5.580 20.647 1.00 87.88 92 ALA A C 1
ATOM 709 O O . ALA A 1 92 ? -8.274 5.970 21.541 1.00 87.88 92 ALA A O 1
ATOM 710 N N . LEU A 1 93 ? -7.980 4.847 19.625 1.00 84.81 93 LEU A N 1
ATOM 711 C CA . LEU A 1 93 ? -9.382 4.448 19.487 1.00 84.81 93 LEU A CA 1
ATOM 712 C C . LEU A 1 93 ? -9.849 3.557 20.642 1.00 84.81 93 LEU A C 1
ATOM 714 O O . LEU A 1 93 ? -10.963 3.728 21.138 1.00 84.81 93 LEU A O 1
ATOM 718 N N . GLY A 1 94 ? -8.998 2.627 21.082 1.00 83.62 94 GLY A N 1
ATOM 719 C CA . GLY A 1 94 ? -9.257 1.789 22.249 1.00 83.62 94 GLY A CA 1
ATOM 720 C C . GLY A 1 94 ? -9.441 2.615 23.522 1.00 83.62 94 GLY A C 1
ATOM 721 O O . GLY A 1 94 ? -10.425 2.416 24.233 1.00 83.62 94 GLY A O 1
ATOM 722 N N . ALA A 1 95 ? -8.552 3.581 23.767 1.00 84.94 95 ALA A N 1
ATOM 723 C CA . ALA A 1 95 ? -8.642 4.482 24.915 1.00 84.94 95 ALA A CA 1
ATOM 724 C C . ALA A 1 95 ? -9.925 5.332 24.881 1.00 84.94 95 ALA A C 1
ATOM 726 O O . ALA A 1 95 ? -10.683 5.337 25.848 1.00 84.94 95 ALA A O 1
ATOM 727 N N . CYS A 1 96 ? -10.247 5.956 23.741 1.00 81.44 96 CYS A N 1
ATOM 728 C CA . CYS A 1 96 ? -11.465 6.763 23.602 1.00 81.44 96 CYS A CA 1
ATOM 729 C C . CYS A 1 96 ? -12.752 5.963 23.859 1.00 81.44 96 CYS A C 1
ATOM 731 O O . CYS A 1 96 ? -13.710 6.504 24.408 1.00 81.44 96 CYS A O 1
ATOM 733 N N . ARG A 1 97 ? -12.791 4.677 23.483 1.00 80.94 97 ARG A N 1
ATOM 734 C CA . ARG A 1 97 ? -13.933 3.794 23.774 1.00 80.94 97 ARG A CA 1
ATOM 735 C C . ARG A 1 97 ? -14.039 3.451 25.260 1.00 80.94 97 ARG A C 1
ATOM 737 O O . ARG A 1 97 ? -15.142 3.423 25.793 1.00 80.94 97 ARG A O 1
ATOM 744 N N . GLN A 1 98 ? -12.912 3.208 25.929 1.00 78.38 98 GLN A N 1
ATOM 745 C CA . GLN A 1 98 ? -12.887 2.896 27.364 1.00 78.38 98 GLN A CA 1
ATOM 746 C C . GLN A 1 98 ? -13.307 4.086 28.231 1.00 78.38 98 GLN A C 1
ATOM 748 O O . GLN A 1 98 ? -13.972 3.901 29.246 1.00 78.38 98 GLN A O 1
ATOM 753 N N . GLU A 1 99 ? -12.965 5.301 27.811 1.00 80.69 99 GLU A N 1
ATOM 754 C CA . GLU A 1 99 ? -13.308 6.542 28.515 1.00 80.69 99 GLU A CA 1
ATOM 755 C C . GLU A 1 99 ? -14.740 7.033 28.222 1.00 80.69 99 GLU A C 1
ATOM 757 O O . GLU A 1 99 ? -15.148 8.083 28.713 1.00 80.69 99 GLU A O 1
ATOM 762 N N . GLY A 1 100 ? -15.524 6.290 27.428 1.00 66.25 100 GLY A N 1
ATOM 763 C CA . GLY A 1 100 ? -16.893 6.663 27.050 1.00 66.25 100 GLY A CA 1
ATOM 764 C C . GLY A 1 100 ? -16.981 7.790 26.012 1.00 66.25 100 GLY A C 1
ATOM 765 O O . GLY A 1 100 ? -18.062 8.321 25.779 1.00 66.25 100 GLY A O 1
ATOM 766 N N . GLY A 1 101 ? -15.864 8.158 25.376 1.00 63.72 101 GLY A N 1
ATOM 767 C CA . GLY A 1 101 ? -15.798 9.205 24.350 1.00 63.72 101 GLY A CA 1
ATOM 768 C C . GLY A 1 101 ? -16.268 8.766 22.957 1.00 63.72 101 GLY A C 1
ATOM 769 O O . GLY A 1 101 ? -16.503 9.610 22.096 1.00 63.72 101 GLY A O 1
ATOM 770 N N . LEU A 1 102 ? -16.414 7.459 22.722 1.00 65.44 102 LEU A N 1
ATOM 771 C CA . LEU A 1 102 ? -16.986 6.888 21.502 1.00 65.44 102 LEU A CA 1
ATOM 772 C C . LEU A 1 102 ? -18.033 5.842 21.880 1.00 65.44 102 LEU A C 1
ATOM 774 O O . LEU A 1 102 ? -17.721 4.887 22.593 1.00 65.44 102 LEU A O 1
ATOM 778 N N . GLU A 1 103 ? -19.258 5.993 21.375 1.00 68.31 103 GLU A N 1
ATOM 779 C CA . GLU A 1 103 ? -20.285 4.962 21.522 1.00 68.31 103 GLU A CA 1
ATOM 780 C C . GLU A 1 103 ? -19.815 3.668 20.845 1.00 68.31 103 GLU A C 1
ATOM 782 O O . GLU A 1 103 ? -19.463 3.656 19.663 1.00 68.31 103 GLU A O 1
ATOM 787 N N . MET A 1 104 ? -19.808 2.569 21.603 1.00 65.12 104 MET A N 1
ATOM 788 C CA . MET A 1 104 ? -19.348 1.252 21.142 1.00 65.12 104 MET A CA 1
ATOM 789 C C . MET A 1 104 ? -20.122 0.730 19.922 1.00 65.12 104 MET A C 1
ATOM 791 O O . MET A 1 104 ? -19.584 -0.077 19.168 1.00 65.12 104 MET A O 1
ATOM 795 N N . GLU A 1 105 ? -21.359 1.192 19.726 1.00 70.06 105 GLU A N 1
ATOM 796 C CA . GLU A 1 105 ? -22.254 0.742 18.654 1.00 70.06 105 GLU A CA 1
ATOM 797 C C . GLU A 1 105 ? -22.057 1.490 17.328 1.00 70.06 105 GLU A C 1
ATOM 799 O O . GLU A 1 105 ? -22.569 1.051 16.298 1.00 70.06 105 GLU A O 1
ATOM 804 N N . GLN A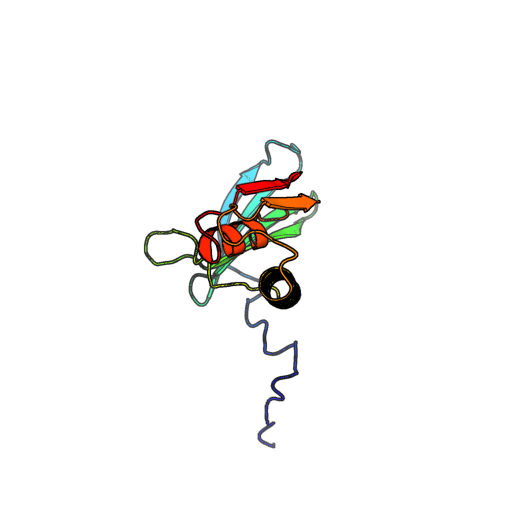 1 106 ? -21.312 2.602 17.311 1.00 77.50 106 GLN A N 1
ATOM 805 C CA . GLN A 1 106 ? -21.119 3.364 16.079 1.00 77.50 106 GLN A CA 1
ATOM 806 C C . GLN A 1 106 ? -19.942 2.823 15.249 1.00 77.50 106 GLN A C 1
ATOM 808 O O . GLN A 1 106 ? -18.860 2.553 15.791 1.00 77.50 106 GLN A O 1
ATOM 813 N N . PRO A 1 107 ? -20.107 2.705 13.916 1.00 82.31 107 PRO A N 1
ATOM 814 C CA . PRO A 1 107 ? -19.020 2.308 13.035 1.00 82.31 107 PRO A CA 1
ATOM 815 C C . PRO A 1 107 ? -17.893 3.340 13.092 1.00 82.31 107 PRO A C 1
ATOM 817 O O . PRO A 1 107 ? -18.122 4.552 13.115 1.00 82.31 107 PRO A O 1
ATOM 820 N N . LEU A 1 108 ? -16.651 2.859 13.093 1.00 86.69 108 LEU A N 1
ATOM 821 C CA . LEU A 1 108 ? -15.472 3.719 13.104 1.00 86.69 108 LEU A CA 1
ATOM 822 C C . LEU A 1 108 ? -15.406 4.529 11.803 1.00 86.69 108 LEU A C 1
ATOM 824 O O . LEU A 1 108 ? -15.386 3.944 10.726 1.00 86.69 108 LEU A O 1
ATOM 828 N N . ARG A 1 109 ? -15.328 5.860 11.886 1.00 89.62 109 ARG A N 1
ATOM 829 C CA . ARG A 1 109 ? -15.232 6.739 10.708 1.00 89.62 109 ARG A CA 1
ATOM 830 C C . ARG A 1 109 ? -13.805 7.262 10.576 1.00 89.62 109 ARG A C 1
ATOM 832 O O . ARG A 1 109 ? -13.344 7.999 11.444 1.00 89.62 109 ARG A O 1
ATOM 839 N N . LEU A 1 110 ? -13.108 6.876 9.511 1.00 90.81 110 LEU A N 1
ATOM 840 C CA . LEU A 1 110 ? -11.713 7.244 9.261 1.00 90.81 110 LEU A CA 1
ATOM 841 C C . LEU A 1 110 ? -11.602 8.162 8.043 1.00 90.81 110 LEU A C 1
ATOM 843 O O . LEU A 1 110 ? -12.134 7.860 6.974 1.00 90.81 110 LEU A O 1
ATOM 847 N N . LEU A 1 111 ? -10.866 9.261 8.206 1.00 93.31 111 LEU A N 1
ATOM 848 C CA . LEU A 1 111 ? -10.475 10.162 7.127 1.00 93.31 111 LEU A CA 1
ATOM 849 C C . LEU A 1 111 ? -8.971 10.018 6.873 1.00 93.31 111 LEU A C 1
ATOM 851 O O . LEU A 1 111 ? -8.163 10.291 7.759 1.00 93.31 111 LEU A O 1
ATOM 855 N N . PHE A 1 112 ? -8.604 9.630 5.656 1.00 92.00 112 PHE A N 1
ATOM 856 C CA . PHE A 1 112 ? -7.223 9.591 5.187 1.00 92.00 112 PHE A CA 1
ATOM 857 C C . PHE A 1 112 ? -6.947 10.826 4.331 1.00 92.00 112 PHE A C 1
ATOM 859 O O . PHE A 1 112 ? -7.575 11.012 3.290 1.00 92.00 112 PHE A O 1
ATOM 866 N N . LEU A 1 113 ? -6.006 11.663 4.770 1.00 91.31 113 LEU A N 1
ATOM 867 C CA . LEU A 1 113 ? -5.482 12.771 3.972 1.00 91.31 113 LEU A CA 1
ATOM 868 C C . LEU A 1 113 ? -4.268 12.260 3.191 1.00 91.31 113 LEU A C 1
ATOM 870 O O . LEU A 1 113 ? -3.179 12.117 3.747 1.00 91.31 113 LEU A O 1
ATOM 874 N N . GLY A 1 114 ? -4.483 11.939 1.919 1.00 85.69 114 GLY A N 1
ATOM 875 C CA . GLY A 1 114 ? -3.565 11.199 1.067 1.00 85.69 114 GLY A CA 1
ATOM 876 C C . GLY A 1 114 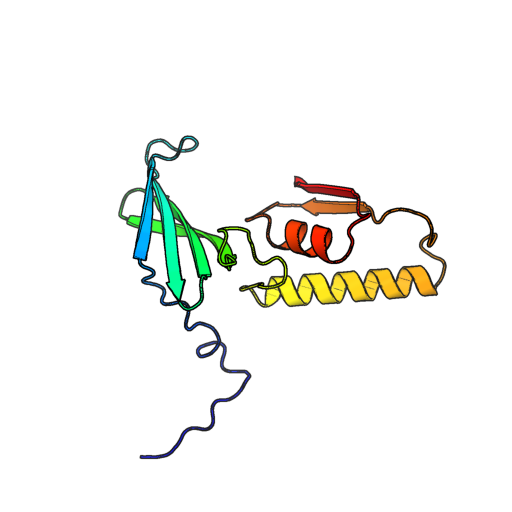? -3.806 9.689 1.139 1.00 85.69 114 GLY A C 1
ATOM 877 O O . GLY A 1 114 ? -3.576 9.048 2.164 1.00 85.69 114 GLY A O 1
ATOM 878 N N . LEU A 1 115 ? -4.210 9.093 0.013 1.00 84.38 115 LEU A N 1
ATOM 879 C CA . LEU A 1 115 ? -4.374 7.637 -0.102 1.00 84.38 115 LEU A CA 1
ATOM 880 C C . LEU A 1 115 ? -3.023 6.901 -0.167 1.00 84.38 115 LEU A C 1
ATOM 882 O O . LEU A 1 115 ? -2.909 5.756 0.278 1.00 84.38 115 LEU A O 1
ATOM 886 N N . GLY A 1 116 ? -2.000 7.540 -0.744 1.00 82.12 116 GLY A N 1
ATOM 887 C CA . GLY A 1 116 ? -0.755 6.869 -1.121 1.00 82.12 116 GLY A CA 1
ATOM 888 C C . GLY A 1 116 ? -1.047 5.636 -1.983 1.00 82.12 116 GLY A C 1
ATOM 889 O O . GLY A 1 116 ? -1.835 5.699 -2.922 1.00 82.12 116 GLY A O 1
ATOM 890 N N . GLY A 1 117 ? -0.467 4.493 -1.615 1.00 79.69 117 GLY A N 1
ATOM 891 C CA . GLY A 1 117 ? -0.771 3.189 -2.215 1.00 79.69 117 GLY A CA 1
ATOM 892 C C . GLY A 1 117 ? -2.029 2.490 -1.682 1.00 79.69 117 GLY A C 1
ATOM 893 O O . GLY A 1 117 ? -2.227 1.313 -1.959 1.00 79.69 117 GLY A O 1
ATOM 894 N N . GLY A 1 118 ? -2.832 3.146 -0.840 1.00 86.25 118 GLY A N 1
ATOM 895 C CA . GLY A 1 118 ? -3.999 2.546 -0.185 1.00 86.25 118 GLY A CA 1
ATOM 896 C C . GLY A 1 118 ? -3.664 1.530 0.913 1.00 86.25 118 GLY A C 1
ATOM 897 O O . GLY A 1 118 ? -4.572 0.963 1.511 1.00 86.25 118 GLY A O 1
ATOM 898 N N . THR A 1 119 ? -2.381 1.313 1.222 1.00 85.75 119 THR A N 1
ATOM 899 C CA . THR A 1 119 ? -1.909 0.311 2.191 1.00 85.75 119 THR A CA 1
ATOM 900 C C . THR A 1 119 ? -2.525 0.500 3.577 1.00 85.75 119 THR A C 1
ATOM 902 O O . THR A 1 119 ? -3.000 -0.461 4.173 1.00 85.75 119 THR A O 1
ATOM 905 N N . LEU A 1 120 ? -2.550 1.737 4.085 1.00 88.06 120 LEU A N 1
ATOM 906 C CA . LEU A 1 120 ? -3.092 2.015 5.415 1.00 88.06 120 LEU A CA 1
ATOM 907 C C . LEU A 1 120 ? -4.616 1.853 5.452 1.00 88.06 120 LEU A C 1
ATOM 909 O O . LEU A 1 120 ? -5.137 1.229 6.370 1.00 88.06 120 LEU A O 1
ATOM 913 N N . ALA A 1 121 ? -5.318 2.354 4.432 1.00 89.69 121 ALA A N 1
ATOM 914 C CA . ALA A 1 121 ? -6.764 2.185 4.310 1.00 89.69 121 ALA A CA 1
ATOM 915 C C . ALA A 1 121 ? -7.147 0.698 4.218 1.00 89.69 121 ALA A C 1
ATOM 917 O O . ALA A 1 121 ? -8.031 0.248 4.935 1.00 89.69 121 ALA A O 1
ATOM 918 N N . SER A 1 122 ? -6.424 -0.089 3.415 1.00 88.25 122 SER A N 1
ATOM 919 C CA . SER A 1 122 ? -6.622 -1.540 3.316 1.00 88.25 122 SER A CA 1
ATOM 920 C C . SER A 1 122 ? -6.380 -2.257 4.646 1.00 88.25 122 SER A C 1
ATOM 922 O O . SER A 1 122 ? -7.113 -3.186 4.973 1.00 88.25 122 SER A O 1
ATOM 924 N N . LEU A 1 123 ? -5.375 -1.835 5.420 1.00 89.38 123 LEU A N 1
ATOM 925 C CA . LEU A 1 123 ? -5.113 -2.400 6.742 1.00 89.38 123 LEU A CA 1
ATOM 926 C C . LEU A 1 123 ? -6.272 -2.118 7.706 1.00 89.38 123 LEU A C 1
ATOM 928 O O . LEU A 1 123 ? -6.719 -3.026 8.401 1.00 89.38 123 LEU A O 1
ATOM 932 N N . PHE A 1 124 ? -6.793 -0.888 7.737 1.00 91.19 124 PHE A N 1
ATOM 933 C CA . PHE A 1 124 ? -7.946 -0.554 8.579 1.00 91.19 124 PHE A CA 1
ATOM 934 C C . PHE A 1 124 ? -9.236 -1.232 8.120 1.00 91.19 124 PHE A C 1
ATOM 93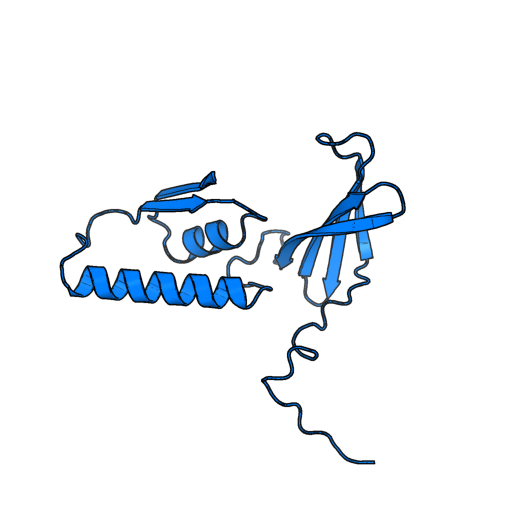6 O O . PHE A 1 124 ? -10.004 -1.664 8.972 1.00 91.19 124 PHE A O 1
ATOM 943 N N . ALA A 1 125 ? -9.439 -1.408 6.813 1.00 90.25 125 ALA A N 1
ATOM 944 C CA . ALA A 1 125 ? -10.542 -2.205 6.280 1.00 90.25 125 ALA A CA 1
ATOM 945 C C . ALA A 1 125 ? -10.523 -3.641 6.825 1.00 90.25 125 ALA A C 1
ATOM 947 O O . ALA A 1 125 ? -11.567 -4.206 7.132 1.00 90.25 125 ALA A O 1
ATOM 948 N N . HIS A 1 126 ? -9.327 -4.221 6.972 1.00 90.31 126 HIS A N 1
ATOM 949 C CA . HIS A 1 126 ? -9.142 -5.567 7.514 1.00 90.31 126 HIS A CA 1
ATOM 950 C C . HIS A 1 126 ? -9.287 -5.618 9.042 1.00 90.31 126 HIS A C 1
ATOM 952 O O . HIS A 1 126 ? -9.944 -6.507 9.576 1.00 90.31 126 HIS A O 1
ATOM 958 N N . LEU A 1 127 ? -8.675 -4.674 9.763 1.00 89.06 127 LEU A N 1
ATOM 959 C CA . LEU A 1 127 ? -8.676 -4.656 11.233 1.00 89.06 127 LEU A CA 1
ATOM 960 C C . LEU A 1 127 ? -9.994 -4.150 11.836 1.00 89.06 127 LEU A C 1
ATOM 962 O O . LEU A 1 127 ? -10.306 -4.456 12.986 1.00 89.06 127 LEU A O 1
ATOM 966 N N . CYS A 1 128 ? -10.749 -3.349 11.091 1.00 89.12 128 CYS A N 1
ATOM 967 C CA . CYS A 1 128 ? -12.012 -2.744 11.497 1.00 89.12 128 CYS A CA 1
ATOM 968 C C . CYS A 1 128 ? -13.026 -2.898 10.346 1.00 89.12 128 CYS A C 1
ATOM 970 O O . CYS A 1 128 ? -13.289 -1.922 9.640 1.00 89.12 128 CYS A O 1
ATOM 972 N N . PRO A 1 129 ? -13.591 -4.100 10.131 1.00 87.62 129 PRO A N 1
ATOM 973 C CA . PRO A 1 129 ? -14.419 -4.401 8.957 1.00 87.62 129 PRO A CA 1
ATOM 974 C C . PRO A 1 129 ? -15.689 -3.547 8.859 1.00 87.62 129 PRO A C 1
ATOM 976 O O . PRO A 1 129 ? -16.131 -3.235 7.759 1.00 87.62 129 PRO A O 1
ATOM 979 N N . ASP A 1 130 ? -16.223 -3.096 9.995 1.00 88.19 130 ASP A N 1
ATOM 980 C CA . ASP A 1 130 ? -17.401 -2.220 10.044 1.00 88.19 130 ASP A CA 1
ATOM 981 C C . ASP A 1 130 ? -17.049 -0.727 9.914 1.00 88.19 130 ASP A C 1
ATOM 983 O O . ASP A 1 130 ? -17.897 0.144 10.113 1.00 88.19 130 ASP A O 1
ATOM 987 N N . SER A 1 131 ? -15.784 -0.393 9.632 1.00 90.19 131 SER A N 1
ATOM 988 C CA . SER A 1 131 ? -15.357 0.999 9.497 1.00 90.19 131 SER A CA 1
ATOM 989 C C . SER A 1 131 ? -15.840 1.634 8.191 1.00 90.19 131 SER A C 1
ATOM 991 O O . SER A 1 131 ? -15.904 1.016 7.131 1.00 90.19 131 SER A O 1
ATOM 993 N N . GLN A 1 132 ? -16.152 2.923 8.269 1.00 92.44 132 GLN A N 1
ATOM 994 C CA . GLN A 1 132 ? -16.430 3.782 7.128 1.00 92.44 132 GLN A CA 1
ATOM 995 C C . GLN A 1 132 ? -15.194 4.628 6.848 1.00 92.44 132 GLN A C 1
ATOM 997 O O . GLN A 1 132 ? -14.735 5.376 7.712 1.00 92.44 132 GLN A O 1
ATOM 1002 N N . MET A 1 133 ? -14.656 4.526 5.639 1.00 93.12 133 MET A N 1
ATOM 1003 C CA . MET A 1 133 ? -13.395 5.169 5.281 1.00 93.12 133 MET A CA 1
ATOM 1004 C C . MET A 1 133 ? -13.591 6.130 4.115 1.00 93.12 133 MET A C 1
ATOM 1006 O O . MET A 1 133 ? -14.191 5.777 3.102 1.00 93.12 133 MET A O 1
ATOM 1010 N N . ILE A 1 134 ? -13.048 7.337 4.254 1.00 93.50 134 ILE A N 1
ATOM 1011 C CA . ILE A 1 134 ? -12.930 8.323 3.180 1.00 93.50 134 ILE A CA 1
ATOM 1012 C C . ILE A 1 134 ? -11.445 8.617 2.999 1.00 93.50 134 ILE A C 1
ATOM 1014 O O . ILE A 1 134 ? -10.745 8.881 3.974 1.00 93.50 134 ILE A O 1
ATOM 1018 N N . ALA A 1 135 ? -10.968 8.582 1.759 1.00 91.06 135 ALA A N 1
ATOM 1019 C CA . ALA A 1 135 ? -9.627 9.024 1.401 1.00 91.06 135 ALA A CA 1
ATOM 1020 C C . ALA A 1 135 ? -9.726 10.196 0.423 1.00 91.06 135 ALA A C 1
ATOM 1022 O O . ALA A 1 135 ? -10.508 10.130 -0.528 1.00 91.06 135 ALA A O 1
ATOM 1023 N N . VAL A 1 136 ? -8.956 11.251 0.690 1.00 87.62 136 VAL A N 1
ATOM 1024 C CA . VAL A 1 136 ? -8.878 12.479 -0.118 1.00 87.62 136 VAL A CA 1
ATOM 1025 C C . VAL A 1 136 ? -7.461 12.659 -0.631 1.00 87.62 136 VAL A C 1
ATOM 1027 O O . VAL A 1 136 ? -6.525 12.461 0.176 1.00 87.62 136 VAL A O 1
#

Foldseek 3Di:
DDDDDDDPPPPVVLPPFPPPFAFPDKDADPVDRQWIWTWGAGPQQKIWTWIQHPPGDIDTQDIFHADPVRHTDLPDDSDPVLVVVLVVVVVVVVVCVVVVVDDPPDAAEEEAEDCRHVSSVSNCCVVRVSHHYDYD

pLDDT: mean 79.79, std 17.28, range [31.86, 96.12]

Organism: NCBI:txid141414

Secondary structure (DSSP, 8-state):
---PPPPTT-TTTS--S-TTPEEEEEEE-SS-TT-EEEEEE-GGGEEEEEEEPTTS-EEEEEEEEBPTTS-B-TT----HHHHHHHHHHHHHHHHHHHTTSS-TTSPPEEEES--TTSHHHHHHHHH-TT-EEEE-

Radius of gyration: 18.61 Å; chains: 1; bounding box: 59×30×50 Å

InterPro domains:
  IPR029063 S-adenosyl-L-methionine-dependent methyltransferase superfamily [G3DSA:3.40.50.150] (34-136)

Sequence (136 aa):
NGYRFNDPADWRSAHLWSTTGKVIFSQPSSVSPNCEVEVREHLDGWRTLRFILPGGQGSVQSIHRLKGAGTCDEQAIANEYLKTTAAATLAALGACRQEGGLEMEQPLRLLFLGLGGGTLASLFAHLCPDSQMIAV